Protein AF-A0A4Y9ZI71-F1 (afdb_monomer_lite)

Secondary structure (DSSP, 8-state):
--S----B---HHHHHHHHT-HHHHHHHHHTT--HHHHHHHH-GGGTTTS---B--GGGGG--S---HHHHHHHHHHHHHHHHHHHHHHHSPPPP-

InterPro domains:
  IPR013785 Aldolase-type TIM barrel [G3DSA:3.20.20.70] (1-91)

Radius of gyration: 22.1 Å; chains: 1; bounding box: 58×31×53 Å

Structure (mmCIF, N/CA/C/O backbone):
data_AF-A0A4Y9ZI71-F1
#
_entry.id   AF-A0A4Y9ZI71-F1
#
loop_
_atom_site.group_PDB
_atom_site.id
_atom_site.type_symbol
_atom_site.label_atom_id
_atom_site.label_alt_id
_atom_site.label_comp_id
_atom_site.label_asym_id
_atom_site.label_entity_id
_atom_site.label_seq_id
_atom_site.pdbx_PDB_ins_code
_atom_site.Cartn_x
_atom_site.Cartn_y
_atom_site.Cartn_z
_atom_site.occupancy
_atom_site.B_iso_or_equiv
_atom_site.auth_seq_id
_atom_site.auth_comp_id
_atom_site.auth_asym_id
_atom_site.auth_atom_id
_atom_site.pdbx_PDB_model_num
ATOM 1 N N . THR A 1 1 ? -6.323 -10.628 -13.190 1.00 38.47 1 THR A N 1
ATOM 2 C CA . THR A 1 1 ? -5.460 -9.894 -14.142 1.00 38.47 1 THR A CA 1
ATOM 3 C C . THR A 1 1 ? -4.182 -10.691 -14.341 1.00 38.47 1 THR A C 1
ATOM 5 O O . THR A 1 1 ? -3.546 -10.996 -13.339 1.00 38.47 1 THR A O 1
ATOM 8 N N . PRO A 1 2 ? -3.846 -11.157 -15.561 1.00 37.59 2 PRO A N 1
ATOM 9 C CA . PRO A 1 2 ? -2.865 -12.224 -15.736 1.00 37.59 2 PRO A CA 1
ATOM 10 C C . PRO A 1 2 ? -1.490 -11.663 -16.126 1.00 37.59 2 PRO A C 1
ATOM 12 O O . PRO A 1 2 ? -1.271 -11.433 -17.318 1.00 37.59 2 PRO A O 1
ATOM 15 N N . ALA A 1 3 ? -0.631 -11.450 -15.115 1.00 41.91 3 ALA A N 1
ATOM 16 C CA . ALA A 1 3 ? 0.798 -11.826 -15.019 1.00 41.91 3 ALA A CA 1
ATOM 17 C C . ALA A 1 3 ? 1.520 -11.010 -13.905 1.00 41.91 3 ALA A C 1
ATOM 19 O O . ALA A 1 3 ? 1.829 -9.844 -14.110 1.00 41.91 3 ALA A O 1
ATOM 20 N N . GLY A 1 4 ? 1.785 -11.639 -12.743 1.00 53.91 4 GLY A N 1
ATOM 21 C CA . GLY A 1 4 ? 2.686 -11.168 -11.661 1.00 53.91 4 GLY A CA 1
ATOM 22 C C . GLY A 1 4 ? 2.061 -10.286 -10.549 1.00 53.91 4 GLY A C 1
ATOM 23 O O . GLY A 1 4 ? 1.622 -9.183 -10.843 1.00 53.91 4 GLY A O 1
ATOM 24 N N . PRO A 1 5 ? 2.018 -10.700 -9.259 1.00 62.78 5 PRO A N 1
ATOM 25 C CA . PRO A 1 5 ? 1.188 -10.096 -8.196 1.00 62.78 5 PRO A CA 1
ATOM 26 C C . PRO A 1 5 ? 1.769 -8.824 -7.542 1.00 62.78 5 PRO A C 1
ATOM 28 O O . PRO A 1 5 ? 1.498 -8.552 -6.371 1.00 62.78 5 PRO A O 1
ATOM 31 N N . LEU A 1 6 ? 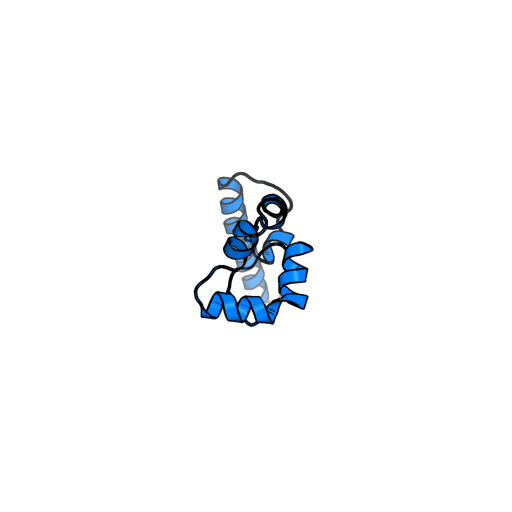2.574 -8.039 -8.259 1.00 68.88 6 LEU A N 1
ATOM 32 C CA . LEU A 1 6 ? 3.150 -6.808 -7.719 1.00 68.88 6 LEU A CA 1
ATOM 33 C C . LEU A 1 6 ? 2.322 -5.608 -8.169 1.00 68.88 6 LEU A C 1
ATOM 35 O O . LEU A 1 6 ? 2.265 -5.271 -9.347 1.00 68.88 6 LEU A O 1
ATOM 39 N N . ARG A 1 7 ? 1.658 -4.963 -7.206 1.00 73.50 7 ARG A N 1
ATOM 40 C CA . ARG A 1 7 ? 0.977 -3.691 -7.450 1.00 73.50 7 ARG A CA 1
ATOM 41 C C . ARG A 1 7 ? 2.006 -2.573 -7.422 1.00 73.50 7 ARG A C 1
ATOM 43 O O . ARG A 1 7 ? 2.669 -2.361 -6.406 1.00 73.50 7 ARG A O 1
ATOM 50 N N . VAL A 1 8 ? 2.122 -1.882 -8.546 1.00 77.12 8 VAL A N 1
ATOM 51 C CA . VAL A 1 8 ? 3.043 -0.765 -8.740 1.00 77.12 8 VAL A CA 1
ATOM 52 C C . VAL A 1 8 ? 2.275 0.519 -9.033 1.00 77.12 8 VAL A C 1
ATOM 54 O O . VAL A 1 8 ? 1.128 0.486 -9.486 1.00 77.12 8 VAL A O 1
ATOM 57 N N . PHE A 1 9 ? 2.909 1.659 -8.771 1.00 79.38 9 PHE A N 1
ATOM 58 C CA . PHE A 1 9 ? 2.384 2.958 -9.173 1.00 79.38 9 PHE A CA 1
ATOM 59 C C . PHE A 1 9 ? 2.171 3.009 -10.687 1.00 79.38 9 PHE A C 1
ATOM 61 O O . PHE A 1 9 ? 3.052 2.636 -11.463 1.00 79.38 9 PHE A O 1
ATOM 68 N N . ARG A 1 10 ? 1.003 3.501 -11.107 1.00 77.19 10 ARG A N 1
ATOM 69 C CA . ARG A 1 10 ? 0.659 3.637 -12.524 1.00 77.19 10 ARG A CA 1
ATOM 70 C C . ARG A 1 10 ? 1.396 4.826 -13.124 1.00 77.19 10 ARG A C 1
ATOM 72 O O . ARG A 1 10 ? 0.960 5.967 -13.004 1.00 77.19 10 ARG A O 1
ATOM 79 N N . THR A 1 11 ? 2.521 4.547 -13.767 1.00 81.44 11 THR A N 1
ATOM 80 C CA . THR A 1 11 ? 3.221 5.499 -14.632 1.00 81.44 11 THR A CA 1
ATOM 81 C C . THR A 1 11 ? 2.867 5.224 -16.097 1.00 81.44 11 THR A C 1
ATOM 83 O O . THR A 1 11 ? 2.459 4.106 -16.419 1.00 81.44 11 THR A O 1
ATOM 86 N N . PRO A 1 12 ? 3.078 6.179 -17.024 1.00 81.38 12 PRO A N 1
ATOM 87 C CA . PRO A 1 12 ? 2.883 5.931 -18.456 1.00 81.38 12 PRO A CA 1
ATOM 88 C C . PRO A 1 12 ? 3.692 4.737 -18.990 1.00 81.38 12 PRO A C 1
ATOM 90 O O . PRO A 1 12 ? 3.263 4.066 -19.920 1.00 81.38 12 PRO A O 1
ATOM 93 N N . TYR A 1 13 ? 4.844 4.454 -18.375 1.00 79.94 13 TYR A N 1
ATOM 94 C CA . TYR A 1 13 ? 5.668 3.286 -18.683 1.00 79.94 13 TYR A CA 1
ATOM 95 C C . TYR A 1 13 ? 4.992 1.976 -18.255 1.00 79.94 13 TYR A C 1
ATOM 97 O O . TYR A 1 13 ? 4.907 1.041 -19.045 1.00 79.94 13 TYR A O 1
ATOM 105 N N . VAL A 1 14 ? 4.454 1.919 -17.033 1.00 78.31 14 VAL A N 1
ATOM 106 C CA . VAL A 1 14 ? 3.707 0.747 -16.547 1.00 78.31 14 VAL A CA 1
ATOM 107 C C . VAL A 1 14 ? 2.436 0.526 -17.373 1.00 78.31 14 VAL A C 1
ATOM 109 O O . VAL A 1 14 ? 2.114 -0.610 -17.706 1.00 78.31 14 VAL A O 1
ATOM 112 N N . GLU A 1 15 ? 1.734 1.596 -17.755 1.00 80.50 15 GLU A N 1
ATOM 113 C CA . GLU A 1 15 ? 0.540 1.481 -18.601 1.00 80.50 15 GLU A CA 1
ATOM 114 C C . GLU A 1 15 ? 0.838 0.914 -19.993 1.00 80.50 15 GLU A C 1
ATOM 116 O O . GLU A 1 15 ? 0.036 0.135 -20.510 1.00 80.50 15 GLU A O 1
ATOM 121 N N . ASP A 1 16 ? 1.967 1.284 -20.602 1.00 81.12 16 ASP A N 1
ATOM 122 C CA . ASP A 1 16 ? 2.399 0.728 -21.888 1.00 81.12 16 ASP A CA 1
ATOM 123 C C . ASP A 1 16 ? 2.675 -0.779 -21.778 1.00 81.12 16 ASP A C 1
ATOM 125 O O . ASP A 1 16 ? 2.201 -1.578 -22.592 1.00 81.12 16 ASP A O 1
ATOM 129 N N . TRP A 1 17 ? 3.343 -1.183 -20.695 1.00 77.44 17 TRP A N 1
ATOM 130 C CA . TRP A 1 17 ? 3.575 -2.587 -20.371 1.00 77.44 17 TRP A CA 1
ATOM 131 C C . TRP A 1 17 ? 2.272 -3.379 -20.184 1.00 77.44 17 TRP A C 1
ATOM 133 O O . TRP A 1 17 ? 2.136 -4.481 -20.721 1.00 77.44 17 TRP A O 1
ATOM 143 N N . GLU A 1 18 ? 1.291 -2.814 -19.475 1.00 76.12 18 GLU A N 1
ATOM 144 C CA . GLU A 1 18 ? -0.007 -3.455 -19.230 1.00 76.12 18 GLU A CA 1
ATOM 145 C C . GLU A 1 18 ? -0.889 -3.543 -20.488 1.00 76.12 18 GLU A C 1
ATOM 147 O O . GLU A 1 18 ? -1.570 -4.552 -20.685 1.00 76.12 18 GLU A O 1
ATOM 152 N N . LYS A 1 19 ? -0.904 -2.501 -21.332 1.00 80.94 19 LYS A N 1
ATOM 153 C CA . LYS A 1 19 ? -1.820 -2.397 -22.484 1.00 80.94 19 LYS A CA 1
ATOM 154 C C . LYS A 1 19 ? -1.2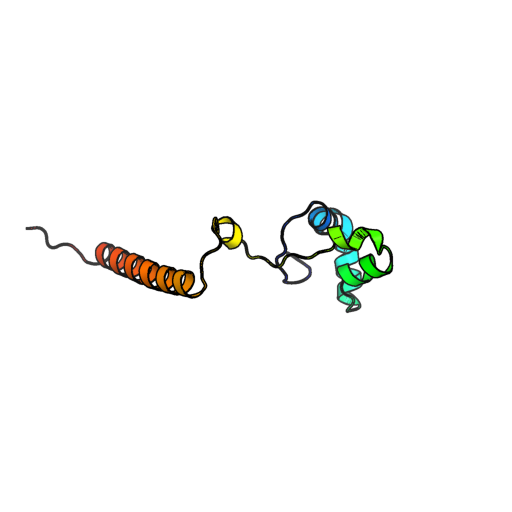54 -3.019 -23.757 1.00 80.94 19 LYS A C 1
ATOM 156 O O . LYS A 1 19 ? -1.972 -3.741 -24.444 1.00 80.94 19 LYS A O 1
ATOM 161 N N . ASN A 1 20 ? 0.015 -2.757 -24.064 1.00 81.25 20 ASN A N 1
ATOM 162 C CA . ASN A 1 20 ? 0.601 -3.068 -25.370 1.00 81.25 20 ASN A CA 1
ATOM 163 C C . ASN A 1 20 ? 1.543 -4.278 -25.328 1.00 81.25 20 ASN A C 1
ATOM 165 O O . ASN A 1 20 ? 1.723 -4.947 -26.344 1.00 81.25 20 ASN A O 1
ATOM 169 N N . ARG A 1 21 ? 2.118 -4.599 -24.159 1.00 78.69 21 ARG A N 1
ATOM 170 C CA . ARG A 1 21 ? 3.187 -5.611 -24.022 1.00 78.69 21 ARG A CA 1
ATOM 171 C C . ARG A 1 21 ? 2.819 -6.794 -23.122 1.00 78.69 21 ARG A C 1
ATOM 173 O O . ARG A 1 21 ? 3.674 -7.586 -22.733 1.00 78.69 21 ARG A O 1
ATOM 180 N N . ALA A 1 22 ? 1.529 -6.994 -22.850 1.00 76.56 22 ALA A N 1
ATOM 181 C CA . ALA A 1 22 ? 1.042 -8.094 -22.013 1.00 76.56 22 ALA A CA 1
ATOM 182 C C . ALA A 1 22 ? 1.419 -9.500 -22.534 1.00 76.56 22 ALA A C 1
ATOM 184 O O . ALA A 1 22 ? 1.531 -10.439 -21.745 1.00 76.56 22 ALA A O 1
ATOM 185 N N . ALA A 1 23 ? 1.606 -9.665 -23.849 1.00 79.88 23 ALA A N 1
ATOM 186 C CA . ALA A 1 23 ? 2.069 -10.922 -24.445 1.00 79.88 23 ALA A CA 1
ATOM 187 C C . ALA A 1 23 ? 3.554 -11.192 -24.141 1.00 79.88 23 ALA A C 1
ATOM 189 O O . ALA A 1 23 ? 3.901 -12.293 -23.718 1.00 79.88 23 ALA A O 1
ATOM 190 N N . GLU A 1 24 ? 4.397 -10.165 -24.264 1.00 79.31 24 GLU A N 1
ATOM 191 C CA . GLU A 1 24 ? 5.829 -10.218 -23.951 1.00 79.31 24 GLU A CA 1
ATOM 192 C C . GLU A 1 24 ? 6.059 -10.505 -22.461 1.00 79.31 24 GLU A C 1
ATOM 194 O O . GLU A 1 24 ? 6.877 -11.351 -22.111 1.00 79.31 24 GLU A O 1
ATOM 199 N N . ILE A 1 25 ? 5.260 -9.898 -21.573 1.00 76.25 25 ILE A N 1
ATOM 200 C CA . ILE A 1 25 ? 5.304 -10.187 -20.131 1.00 76.25 25 ILE A CA 1
ATOM 201 C C . ILE A 1 25 ? 5.070 -11.676 -19.864 1.00 76.25 25 ILE A C 1
ATOM 203 O O . ILE A 1 25 ? 5.776 -12.268 -19.048 1.00 76.25 25 ILE A O 1
ATOM 207 N N . ARG A 1 26 ? 4.089 -12.301 -20.529 1.00 76.69 26 ARG A N 1
ATOM 208 C CA . ARG A 1 26 ? 3.787 -13.729 -20.333 1.00 76.69 26 ARG A CA 1
ATOM 209 C C . ARG A 1 26 ? 4.910 -14.623 -20.828 1.00 76.69 26 ARG A C 1
ATOM 211 O O . ARG A 1 26 ? 5.225 -15.601 -20.159 1.00 76.69 26 ARG A O 1
ATOM 218 N N . GLU A 1 27 ? 5.514 -14.284 -21.960 1.00 82.25 27 GLU A N 1
ATOM 219 C CA . GLU A 1 27 ? 6.643 -15.032 -22.504 1.00 82.25 27 GLU A CA 1
ATOM 220 C C . GLU A 1 27 ? 7.879 -14.926 -21.599 1.00 82.25 27 GLU A C 1
ATOM 222 O O . GLU A 1 27 ? 8.483 -15.942 -21.258 1.00 82.25 27 GLU A O 1
ATOM 227 N N . LEU A 1 28 ? 8.220 -13.714 -21.153 1.00 80.44 28 LEU A N 1
ATOM 228 C CA . LEU A 1 28 ? 9.355 -13.464 -20.262 1.00 80.44 28 LEU A CA 1
ATOM 229 C C . LEU A 1 28 ? 9.144 -14.105 -18.886 1.00 80.44 28 LEU A C 1
ATOM 231 O O . LEU A 1 28 ? 10.019 -14.822 -18.402 1.00 80.44 28 LEU A O 1
ATOM 235 N N . THR A 1 29 ? 7.950 -13.950 -18.305 1.00 74.62 29 THR A N 1
ATOM 236 C CA . THR A 1 29 ? 7.595 -14.580 -17.022 1.00 74.62 29 THR A CA 1
ATOM 237 C C . THR A 1 29 ? 7.578 -16.107 -17.146 1.00 74.62 29 THR A C 1
ATOM 239 O O . THR A 1 29 ? 8.005 -16.798 -16.226 1.00 74.62 29 THR A O 1
ATOM 242 N N . GLY A 1 30 ? 7.150 -16.651 -18.293 1.00 78.25 30 GLY A N 1
ATOM 243 C CA . GLY A 1 30 ? 7.198 -18.088 -18.585 1.00 78.25 30 GLY A CA 1
ATOM 244 C C . GLY A 1 30 ? 8.620 -18.645 -18.705 1.00 78.25 30 GLY A C 1
ATOM 245 O O . GLY A 1 30 ? 8.848 -19.807 -18.382 1.00 78.25 30 GLY A O 1
ATOM 246 N N . LYS A 1 31 ? 9.587 -17.810 -19.104 1.00 79.62 31 LYS A N 1
ATOM 247 C CA . LYS A 1 31 ? 11.026 -18.127 -19.114 1.00 79.62 31 LYS A CA 1
ATOM 248 C C . LYS A 1 31 ? 11.714 -17.862 -17.764 1.00 79.62 31 LYS A C 1
ATOM 250 O O . LYS A 1 31 ? 12.905 -18.125 -17.639 1.00 79.62 31 LYS A O 1
ATOM 255 N N . GLY A 1 32 ? 10.986 -17.350 -16.765 1.00 77.19 32 GLY A N 1
ATOM 256 C CA . GLY A 1 32 ? 11.525 -16.993 -15.448 1.00 77.19 32 GLY A CA 1
ATOM 257 C C . GLY A 1 32 ? 12.318 -15.681 -15.419 1.00 77.19 32 GLY A C 1
ATOM 258 O O . GLY A 1 32 ? 13.069 -15.451 -14.478 1.00 77.19 32 GLY A O 1
ATOM 259 N N . ILE A 1 33 ? 12.169 -14.827 -16.435 1.00 77.31 33 ILE A N 1
ATOM 260 C CA . ILE A 1 33 ? 12.887 -13.554 -16.565 1.00 77.31 33 ILE A CA 1
ATOM 261 C C . ILE A 1 33 ? 11.969 -12.410 -16.127 1.00 77.31 33 ILE A C 1
ATOM 263 O O . ILE A 1 33 ? 10.816 -12.331 -16.556 1.00 77.31 33 ILE A O 1
ATOM 267 N N . ILE A 1 34 ? 12.483 -11.497 -15.298 1.00 77.44 34 ILE A N 1
ATOM 268 C CA . ILE A 1 34 ? 11.754 -10.295 -14.879 1.00 77.44 34 ILE A CA 1
ATOM 269 C C . ILE A 1 34 ? 11.727 -9.303 -16.057 1.00 77.44 34 ILE A C 1
ATOM 271 O O . ILE A 1 34 ? 12.792 -8.849 -16.484 1.00 77.44 34 ILE A O 1
ATOM 275 N N . PRO A 1 35 ? 10.543 -8.908 -16.572 1.00 77.50 35 PRO A N 1
ATOM 276 C CA . PRO A 1 35 ? 10.450 -8.024 -17.739 1.00 77.50 35 PRO A CA 1
ATOM 277 C C . PRO A 1 35 ? 11.189 -6.694 -17.567 1.00 77.50 35 PRO A C 1
ATOM 279 O O . PRO A 1 35 ? 11.830 -6.208 -18.496 1.00 77.50 35 PRO A O 1
ATOM 282 N N . ASN A 1 36 ? 11.155 -6.144 -16.350 1.00 74.62 36 ASN A N 1
ATOM 283 C CA . ASN A 1 36 ? 11.825 -4.892 -16.022 1.00 74.62 36 ASN A CA 1
ATOM 284 C C . ASN A 1 36 ? 13.358 -4.997 -16.096 1.00 74.62 36 ASN A C 1
ATOM 286 O O . ASN A 1 36 ? 14.011 -4.077 -16.572 1.00 74.62 36 ASN A O 1
ATOM 290 N N . GLU A 1 37 ? 13.936 -6.118 -15.655 1.00 74.69 37 GLU A N 1
ATOM 291 C CA . GLU A 1 37 ? 15.388 -6.347 -15.706 1.00 74.69 37 GLU A CA 1
ATOM 292 C C . GLU A 1 37 ? 15.864 -6.585 -17.143 1.00 74.69 37 GLU A C 1
ATOM 294 O O . GLU A 1 37 ? 16.903 -6.065 -17.545 1.00 74.69 37 GLU A O 1
ATOM 299 N N . HIS A 1 38 ? 15.072 -7.310 -17.940 1.00 77.75 38 HIS A N 1
ATOM 300 C CA . HIS A 1 38 ? 15.354 -7.539 -19.357 1.00 77.75 38 HIS A CA 1
ATOM 301 C C . HIS A 1 38 ? 15.342 -6.236 -20.171 1.00 77.75 38 HIS A C 1
ATOM 303 O O . HIS A 1 38 ? 16.257 -5.993 -20.958 1.00 77.75 38 HIS A O 1
ATOM 309 N N . GLU A 1 39 ? 14.343 -5.366 -19.971 1.00 75.25 39 GLU A N 1
ATOM 310 C CA . GLU A 1 39 ? 14.314 -4.069 -20.657 1.00 75.25 39 GLU A CA 1
ATOM 311 C C . GLU A 1 39 ? 15.425 -3.141 -20.169 1.00 75.25 39 GLU A C 1
ATOM 313 O O . GLU A 1 39 ? 16.025 -2.446 -20.983 1.00 75.25 39 GLU A O 1
ATOM 318 N N . LEU A 1 40 ? 15.753 -3.159 -18.878 1.00 77.00 40 LEU A N 1
ATOM 319 C CA . LEU A 1 40 ? 16.831 -2.333 -18.350 1.00 77.00 40 LEU A CA 1
ATOM 320 C C . LEU A 1 40 ? 18.209 -2.736 -18.897 1.00 77.00 40 LEU A C 1
ATOM 322 O O . LEU A 1 40 ? 19.044 -1.868 -19.145 1.00 77.00 40 LEU A O 1
ATOM 326 N N . ALA A 1 41 ? 18.436 -4.033 -19.124 1.00 75.25 41 ALA A N 1
ATOM 327 C CA . ALA A 1 41 ? 19.654 -4.531 -19.757 1.00 75.25 41 ALA A CA 1
ATOM 328 C C . ALA A 1 41 ? 19.770 -4.102 -21.232 1.00 75.25 41 ALA A C 1
ATOM 330 O O . ALA A 1 41 ? 20.871 -3.821 -21.703 1.00 75.25 41 ALA A O 1
ATOM 331 N N . ALA A 1 42 ? 18.647 -4.030 -21.954 1.00 77.88 42 ALA A N 1
ATOM 332 C CA . ALA A 1 42 ? 18.606 -3.583 -23.349 1.00 77.88 42 ALA A CA 1
ATOM 333 C C . ALA A 1 42 ? 18.625 -2.047 -23.497 1.00 77.88 42 ALA A C 1
ATOM 335 O O . ALA A 1 42 ? 19.129 -1.531 -24.492 1.00 77.88 42 ALA A O 1
ATOM 336 N N . HIS A 1 43 ? 18.076 -1.332 -22.511 1.00 76.06 43 HIS A N 1
ATOM 337 C CA . HIS A 1 43 ? 17.814 0.107 -22.539 1.00 76.06 43 HIS A CA 1
ATOM 338 C C . HIS A 1 43 ? 18.164 0.774 -21.196 1.00 76.06 43 HIS A C 1
ATOM 340 O O . HIS A 1 43 ? 17.266 1.190 -20.448 1.00 76.06 43 HIS A O 1
ATOM 346 N N . PRO A 1 44 ? 19.460 0.909 -20.859 1.00 73.62 44 PRO A N 1
ATOM 347 C CA . PRO A 1 44 ? 19.901 1.511 -19.599 1.00 73.62 44 PRO A CA 1
ATOM 348 C C . PRO A 1 44 ? 19.416 2.962 -19.414 1.00 73.62 44 PRO A C 1
ATOM 350 O O . PRO A 1 44 ? 19.223 3.419 -18.288 1.00 73.62 44 PRO A O 1
ATOM 353 N N . GLU A 1 45 ? 19.128 3.684 -20.499 1.00 76.75 45 GLU A N 1
ATOM 354 C CA . GLU A 1 45 ? 18.556 5.035 -20.494 1.00 76.75 45 GLU A CA 1
ATOM 355 C C . GLU A 1 45 ? 17.138 5.106 -19.902 1.00 76.75 45 GLU A C 1
ATOM 357 O O . GLU A 1 45 ? 16.691 6.170 -19.463 1.00 76.75 45 GLU A O 1
ATOM 362 N N . LYS A 1 46 ? 16.419 3.977 -19.855 1.00 72.19 46 LYS A N 1
ATOM 363 C CA . LYS A 1 46 ? 15.063 3.891 -19.297 1.00 72.19 46 LYS A CA 1
ATOM 364 C C . LYS A 1 46 ? 15.046 3.627 -17.791 1.00 72.19 46 LYS A C 1
ATOM 366 O O . LYS A 1 46 ? 13.958 3.621 -17.219 1.00 72.19 46 LYS A O 1
ATOM 371 N N . HIS A 1 47 ? 16.202 3.499 -17.128 1.00 68.88 47 HIS A N 1
ATOM 372 C CA . HIS A 1 47 ? 16.307 3.180 -15.696 1.00 68.88 47 HIS A CA 1
ATOM 373 C C . HIS A 1 47 ? 15.388 4.029 -14.809 1.00 68.88 47 HIS A C 1
ATOM 375 O O . HIS A 1 47 ? 14.685 3.497 -13.958 1.00 68.88 47 HIS A O 1
ATOM 381 N N . LEU A 1 48 ? 15.337 5.346 -15.032 1.00 65.00 48 LEU A N 1
ATOM 382 C CA . LEU A 1 48 ? 14.501 6.262 -14.243 1.00 65.00 48 LEU A CA 1
ATOM 383 C C . LEU A 1 48 ? 12.992 6.034 -14.436 1.00 65.00 48 LEU A C 1
ATOM 385 O O . LEU A 1 48 ? 12.213 6.291 -13.523 1.00 65.00 48 LEU A O 1
ATOM 389 N N . LYS A 1 49 ? 12.572 5.555 -15.612 1.00 67.81 49 LYS A N 1
ATOM 390 C CA . LYS A 1 49 ? 11.166 5.263 -15.945 1.00 67.81 49 LYS A CA 1
ATOM 391 C C . LYS A 1 49 ? 10.758 3.842 -15.544 1.00 67.81 49 LYS A C 1
ATOM 393 O O . LYS A 1 49 ? 9.583 3.604 -15.288 1.00 67.81 49 LYS A O 1
ATOM 398 N N . ALA A 1 50 ? 11.740 2.947 -15.455 1.00 66.81 50 ALA A N 1
ATOM 399 C CA . ALA A 1 50 ? 11.624 1.553 -15.043 1.00 66.81 50 ALA A CA 1
ATOM 400 C C . ALA A 1 50 ? 11.581 1.354 -13.513 1.00 66.81 50 ALA A C 1
ATOM 402 O O . ALA A 1 50 ? 11.424 0.226 -13.035 1.00 66.81 50 ALA A O 1
ATOM 403 N N . ILE A 1 51 ? 11.709 2.429 -12.722 1.00 71.19 51 ILE A N 1
ATOM 404 C CA . ILE A 1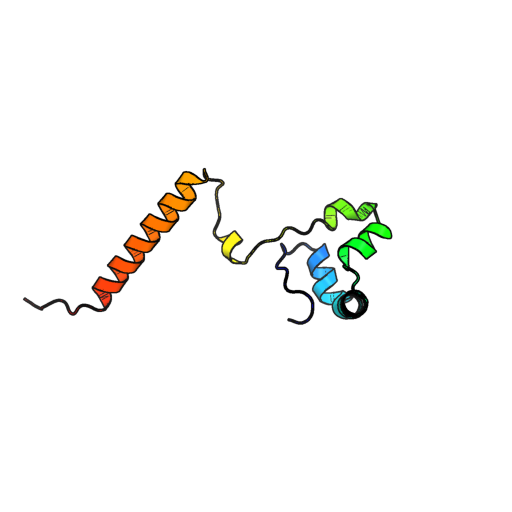 51 ? 11.599 2.349 -11.261 1.00 71.19 51 ILE A CA 1
ATOM 405 C C . ILE A 1 51 ? 10.183 1.897 -10.892 1.00 71.19 51 ILE A C 1
ATOM 407 O O . ILE A 1 51 ? 9.198 2.613 -11.076 1.00 71.19 51 ILE A O 1
ATOM 411 N N . SER A 1 52 ? 10.096 0.687 -10.346 1.00 70.19 52 SER A N 1
ATOM 412 C CA . SER A 1 52 ? 8.8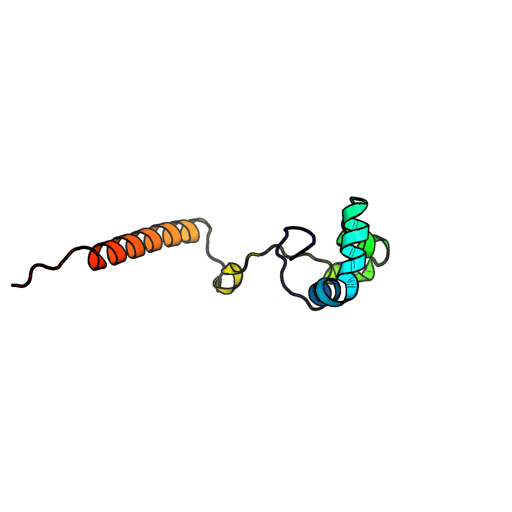46 0.095 -9.884 1.00 70.19 52 SER A CA 1
ATOM 413 C C . SER A 1 52 ? 8.567 0.525 -8.446 1.00 70.19 52 SER A C 1
ATOM 415 O O . SER A 1 52 ? 9.158 0.001 -7.504 1.00 70.19 52 SER A O 1
ATOM 417 N N . PHE A 1 53 ? 7.650 1.475 -8.261 1.00 78.81 53 PHE A N 1
ATOM 418 C CA . PHE A 1 53 ? 7.186 1.875 -6.931 1.00 78.81 53 PHE A CA 1
ATOM 419 C C . PHE A 1 53 ? 6.097 0.923 -6.450 1.00 78.81 53 PHE A C 1
ATOM 421 O O . PHE A 1 53 ? 4.948 1.029 -6.878 1.00 78.81 53 PHE A O 1
ATOM 428 N N . LEU A 1 54 ? 6.450 -0.009 -5.567 1.00 81.69 54 LEU A N 1
ATOM 429 C CA . LEU A 1 54 ? 5.498 -0.946 -4.975 1.00 81.69 54 LEU A CA 1
ATOM 430 C C . LEU A 1 54 ? 4.533 -0.202 -4.048 1.00 81.69 54 LEU A C 1
ATOM 432 O O . LEU A 1 54 ? 4.943 0.351 -3.029 1.00 81.69 54 LEU A O 1
ATOM 436 N N . MET A 1 55 ? 3.247 -0.191 -4.393 1.00 82.44 55 MET A N 1
ATOM 437 C CA . MET A 1 55 ? 2.219 0.448 -3.574 1.00 82.44 55 MET A CA 1
ATOM 438 C C . MET A 1 55 ? 0.855 -0.219 -3.734 1.00 82.44 55 MET A C 1
ATOM 440 O O . MET A 1 55 ? 0.480 -0.702 -4.801 1.00 82.44 55 MET A O 1
ATOM 444 N N . GLY A 1 56 ? 0.094 -0.249 -2.641 1.00 82.81 56 GLY A N 1
ATOM 445 C CA . GLY A 1 56 ? -1.297 -0.693 -2.650 1.00 82.81 56 GLY A CA 1
ATOM 446 C C . GLY A 1 56 ? -2.266 0.438 -2.996 1.00 82.81 56 GLY A C 1
ATOM 447 O O . GLY A 1 56 ? -1.925 1.612 -2.912 1.00 82.81 56 GLY A O 1
ATOM 448 N N . ASN A 1 57 ? -3.521 0.086 -3.286 1.00 83.69 57 ASN A N 1
ATOM 449 C CA . ASN A 1 57 ? -4.583 1.064 -3.569 1.00 83.69 57 ASN A CA 1
ATOM 450 C C . ASN A 1 57 ? -4.828 2.044 -2.404 1.00 83.69 57 ASN A C 1
ATOM 452 O O . ASN A 1 57 ? -5.263 3.169 -2.622 1.00 83.69 57 ASN A O 1
ATOM 456 N N . VAL A 1 58 ? -4.532 1.622 -1.170 1.00 86.06 58 VAL A N 1
ATOM 457 C CA . VAL A 1 58 ? -4.693 2.434 0.048 1.00 86.06 58 VAL A CA 1
ATOM 458 C C . VAL A 1 58 ? -3.686 3.592 0.106 1.00 86.06 58 VAL A C 1
ATOM 460 O O . VAL A 1 58 ? -3.924 4.562 0.816 1.00 86.06 58 VAL A O 1
ATOM 463 N N . ALA A 1 59 ? -2.612 3.561 -0.696 1.00 85.88 59 ALA A N 1
ATOM 464 C CA . ALA A 1 59 ? -1.636 4.650 -0.759 1.00 85.88 59 ALA A CA 1
ATOM 465 C C . ALA A 1 59 ? -2.268 6.000 -1.149 1.00 85.88 59 ALA A C 1
ATOM 467 O O . ALA A 1 59 ? -1.782 7.037 -0.721 1.00 85.88 59 ALA A O 1
ATOM 468 N N . ALA A 1 60 ? -3.391 5.997 -1.881 1.00 86.69 60 ALA A N 1
ATOM 469 C CA . ALA A 1 60 ? -4.129 7.214 -2.233 1.00 86.69 60 ALA A CA 1
ATOM 470 C C . ALA A 1 60 ? -4.730 7.958 -1.022 1.00 86.69 60 ALA A C 1
ATOM 472 O O . ALA A 1 60 ? -5.087 9.129 -1.134 1.00 86.69 60 ALA A O 1
ATOM 473 N N . VAL A 1 61 ? -4.874 7.285 0.123 1.00 90.62 61 VAL A N 1
ATOM 474 C CA . VAL A 1 61 ? -5.420 7.872 1.358 1.00 90.62 61 VAL A CA 1
ATOM 475 C C . VAL A 1 61 ? -4.325 8.562 2.183 1.00 90.62 61 VAL A C 1
ATOM 477 O O . VAL A 1 61 ? -4.631 9.423 3.005 1.00 90.62 61 VAL A O 1
ATOM 480 N N . ILE A 1 62 ? -3.052 8.238 1.937 1.00 89.44 62 ILE A N 1
ATOM 481 C CA . ILE A 1 62 ? -1.909 8.798 2.662 1.00 89.44 62 ILE A CA 1
ATOM 482 C C . ILE A 1 62 ? -1.605 10.192 2.102 1.00 89.44 62 ILE A C 1
ATOM 484 O O . ILE A 1 62 ? -1.216 10.331 0.944 1.00 89.44 62 ILE A O 1
ATOM 488 N N . LYS A 1 63 ? -1.796 11.231 2.922 1.00 91.56 63 LYS A N 1
ATOM 489 C CA . LYS A 1 63 ? -1.622 12.644 2.523 1.00 91.56 63 LYS A CA 1
ATOM 490 C C . LYS A 1 63 ? -0.378 13.306 3.106 1.00 91.56 63 LYS A C 1
ATOM 492 O O . LYS A 1 63 ? 0.037 14.350 2.616 1.00 91.56 63 LYS A O 1
ATOM 497 N N . GLU A 1 64 ? 0.200 12.716 4.142 1.00 92.06 64 GLU A N 1
ATOM 498 C CA . GLU A 1 64 ? 1.326 13.273 4.881 1.00 92.06 64 GLU A CA 1
ATOM 499 C C . GLU A 1 64 ? 2.276 12.170 5.348 1.00 92.06 64 GLU A C 1
ATOM 501 O O . GLU A 1 64 ? 1.900 11.001 5.451 1.00 92.06 64 GLU A O 1
ATOM 506 N N . VAL A 1 65 ? 3.526 12.555 5.606 1.00 93.50 65 VAL A N 1
ATOM 507 C CA . VAL A 1 65 ? 4.557 11.664 6.142 1.00 93.50 65 VAL A CA 1
ATOM 508 C C . VAL A 1 65 ? 4.619 11.878 7.649 1.00 93.50 65 VAL A C 1
ATOM 510 O O . VAL A 1 65 ? 5.101 12.910 8.111 1.00 93.50 65 VAL A O 1
ATOM 513 N N . GLN A 1 66 ? 4.119 10.906 8.404 1.00 92.88 66 GLN A N 1
ATOM 514 C CA . GLN A 1 66 ? 4.068 10.951 9.866 1.00 92.88 66 GLN A CA 1
ATOM 515 C C . GLN A 1 66 ? 5.184 10.091 10.489 1.00 92.88 66 GLN A C 1
ATOM 517 O O . GLN A 1 66 ? 5.674 9.152 9.850 1.00 92.88 66 GLN A O 1
ATOM 522 N N . PRO A 1 67 ? 5.593 10.360 11.744 1.00 96.50 67 PRO A N 1
ATOM 523 C CA . PRO A 1 67 ? 6.474 9.468 12.493 1.00 96.50 67 PRO A CA 1
ATOM 524 C C . PRO A 1 67 ? 5.857 8.076 12.668 1.00 96.50 67 PRO A C 1
ATOM 526 O O . PRO A 1 67 ? 4.653 7.944 12.877 1.00 96.50 67 PRO A O 1
ATOM 529 N N . ALA A 1 68 ? 6.693 7.034 12.676 1.00 94.25 68 ALA A N 1
ATOM 530 C CA . ALA A 1 68 ? 6.229 5.647 12.786 1.00 94.25 68 ALA A CA 1
ATOM 531 C C . ALA A 1 68 ? 5.359 5.392 14.030 1.00 94.25 68 ALA A C 1
ATOM 533 O O . ALA A 1 68 ? 4.378 4.660 13.949 1.00 94.25 68 ALA A O 1
ATOM 534 N N . GLN A 1 69 ? 5.691 6.024 15.159 1.00 95.69 69 GLN A N 1
ATOM 535 C CA . GLN A 1 69 ? 4.897 5.931 16.384 1.00 95.69 69 GLN A CA 1
ATOM 536 C C . GLN A 1 69 ? 3.471 6.454 16.172 1.00 95.69 69 GLN A C 1
ATOM 538 O O . GLN A 1 69 ? 2.510 5.759 16.485 1.00 95.69 69 GLN A O 1
ATOM 543 N N . GLN A 1 70 ? 3.342 7.643 15.581 1.00 95.94 70 GLN A N 1
ATOM 544 C CA . GLN A 1 70 ? 2.050 8.283 15.364 1.00 95.94 70 GLN A CA 1
ATOM 545 C C . GLN A 1 70 ? 1.152 7.455 14.440 1.00 95.94 70 GLN A C 1
ATOM 547 O O . GLN A 1 70 ? -0.030 7.311 14.723 1.00 95.94 70 GLN A O 1
ATOM 552 N N . ILE A 1 71 ? 1.718 6.839 13.397 1.00 95.00 71 ILE A N 1
ATOM 553 C CA . ILE A 1 71 ? 0.968 5.954 12.493 1.00 95.00 71 ILE A CA 1
ATOM 554 C C . ILE A 1 71 ? 0.312 4.809 13.276 1.00 95.00 71 ILE A C 1
ATOM 556 O O . ILE A 1 71 ? -0.861 4.509 13.073 1.00 95.00 71 ILE A O 1
ATOM 560 N N . ILE A 1 72 ? 1.056 4.170 14.183 1.00 96.31 72 ILE A N 1
ATOM 561 C CA . ILE A 1 72 ? 0.534 3.053 14.979 1.00 96.31 72 ILE A CA 1
ATOM 562 C C . ILE A 1 72 ? -0.505 3.536 15.992 1.00 96.31 72 ILE A C 1
ATOM 564 O O . ILE A 1 72 ? -1.562 2.914 16.119 1.00 96.31 72 ILE A O 1
ATOM 568 N N . ASP A 1 73 ? -0.232 4.645 16.678 1.00 97.00 73 ASP A N 1
ATOM 569 C CA . ASP A 1 73 ? -1.154 5.223 17.657 1.00 97.00 73 ASP A CA 1
ATOM 570 C C . ASP A 1 73 ? -2.493 5.602 17.001 1.00 97.00 73 ASP A C 1
ATOM 572 O O . ASP A 1 73 ? -3.561 5.285 17.533 1.00 97.00 73 ASP A O 1
ATOM 576 N N . ASP A 1 74 ? -2.445 6.207 15.811 1.00 95.31 74 ASP A N 1
ATOM 577 C CA . ASP A 1 74 ? -3.620 6.583 15.025 1.00 95.31 74 ASP A CA 1
ATOM 578 C C . ASP A 1 74 ? -4.384 5.337 14.538 1.00 95.31 74 ASP A C 1
ATOM 580 O O . ASP A 1 74 ? -5.595 5.245 14.746 1.00 95.31 74 ASP A O 1
ATOM 584 N N . MET A 1 75 ? -3.686 4.322 14.006 1.00 95.19 75 MET A N 1
ATOM 585 C CA . MET A 1 75 ? -4.295 3.048 13.589 1.00 95.19 75 MET A CA 1
ATOM 586 C C . MET A 1 75 ? -5.066 2.365 14.726 1.00 95.19 75 MET A C 1
ATOM 588 O O . MET A 1 75 ? -6.174 1.865 14.516 1.00 95.19 75 MET A O 1
ATOM 592 N N . VAL A 1 76 ? -4.487 2.315 15.929 1.00 97.50 76 VAL A N 1
ATOM 593 C CA . VAL A 1 76 ? -5.119 1.667 17.087 1.00 97.50 76 VAL A CA 1
ATOM 594 C C . VAL A 1 76 ? -6.294 2.500 17.595 1.00 97.50 76 VAL A C 1
ATOM 596 O O . VAL A 1 76 ? -7.367 1.949 17.852 1.00 97.50 76 VAL A O 1
ATOM 599 N N . ARG A 1 77 ? -6.121 3.820 17.710 1.00 97.75 77 ARG A N 1
ATOM 600 C CA . ARG A 1 77 ? -7.173 4.733 18.171 1.00 97.75 77 ARG A CA 1
ATOM 601 C C . ARG A 1 77 ? -8.398 4.679 17.258 1.00 97.75 77 ARG A C 1
ATOM 603 O O . ARG A 1 77 ? -9.503 4.439 17.743 1.00 97.75 77 ARG A O 1
ATOM 610 N N . GLU A 1 78 ? -8.203 4.814 15.948 1.00 96.00 78 GLU A N 1
ATOM 611 C CA . GLU A 1 78 ? -9.291 4.767 14.965 1.00 96.00 78 GLU A CA 1
ATOM 612 C C . GLU A 1 78 ? -9.993 3.403 14.952 1.00 96.00 78 GLU A C 1
ATOM 614 O O . GLU A 1 78 ? -11.221 3.334 14.871 1.00 96.00 78 GLU A O 1
ATOM 619 N N . ALA A 1 79 ? -9.250 2.301 15.104 1.00 97.19 79 ALA A N 1
ATOM 620 C CA . ALA A 1 79 ? -9.848 0.972 15.206 1.00 97.19 79 ALA A CA 1
ATOM 621 C C . ALA A 1 79 ? -10.781 0.853 16.423 1.00 97.19 79 ALA A C 1
ATOM 623 O O . ALA A 1 79 ? -11.888 0.318 16.305 1.00 97.19 79 ALA A O 1
ATOM 624 N N . VAL A 1 80 ? -10.373 1.382 17.582 1.00 97.00 80 VAL A N 1
ATOM 625 C CA . VAL A 1 80 ? -11.212 1.406 18.790 1.00 97.00 80 VAL A CA 1
ATOM 626 C C . VAL A 1 80 ? -12.478 2.232 18.557 1.00 97.00 80 VAL A C 1
ATOM 628 O O . VAL A 1 80 ? -13.574 1.765 18.875 1.00 97.00 80 VAL A O 1
ATOM 631 N N . GLU A 1 81 ? -12.355 3.415 17.958 1.00 96.50 81 GLU A N 1
ATOM 632 C CA . GLU A 1 81 ? -13.493 4.287 17.644 1.00 96.50 81 GLU A CA 1
ATOM 633 C C . GLU A 1 81 ? -14.499 3.609 16.704 1.00 96.50 81 GLU A C 1
ATOM 635 O O . GLU A 1 81 ? -15.708 3.618 16.962 1.00 96.50 81 GLU A O 1
ATOM 640 N N . VAL A 1 82 ? -14.014 2.964 15.637 1.00 96.69 82 VAL A N 1
ATOM 641 C CA . VAL A 1 82 ? -14.858 2.247 14.670 1.00 96.69 82 VAL A CA 1
ATOM 642 C C . VAL A 1 82 ? -15.592 1.084 15.338 1.00 96.69 82 VAL A C 1
ATOM 644 O O . VAL A 1 82 ? -16.797 0.919 15.125 1.00 96.69 82 VAL A O 1
ATOM 647 N N . LEU A 1 83 ? -14.908 0.304 16.180 1.00 95.25 83 LEU A N 1
ATOM 648 C CA . LEU A 1 83 ? -15.514 -0.817 16.902 1.00 95.25 83 LEU A CA 1
ATOM 649 C C . LEU A 1 83 ? -16.578 -0.349 17.902 1.00 95.25 83 LEU A C 1
ATOM 651 O O . LEU A 1 83 ? -17.673 -0.915 17.950 1.00 95.25 83 LEU A O 1
ATOM 655 N N . GLN A 1 84 ? -16.295 0.706 18.668 1.00 94.44 84 GLN A N 1
ATOM 656 C CA . GLN A 1 84 ? -17.253 1.284 19.612 1.00 94.44 84 GLN A CA 1
ATOM 657 C C . GLN A 1 84 ? -18.480 1.837 18.888 1.00 94.44 84 GLN A C 1
ATOM 659 O O . GLN A 1 84 ? -19.612 1.527 19.268 1.00 94.44 84 GLN A O 1
ATOM 664 N N . ARG A 1 85 ? -18.275 2.593 17.803 1.00 93.62 85 ARG A N 1
ATOM 665 C CA . ARG A 1 85 ? -19.363 3.104 16.965 1.00 93.62 85 ARG A CA 1
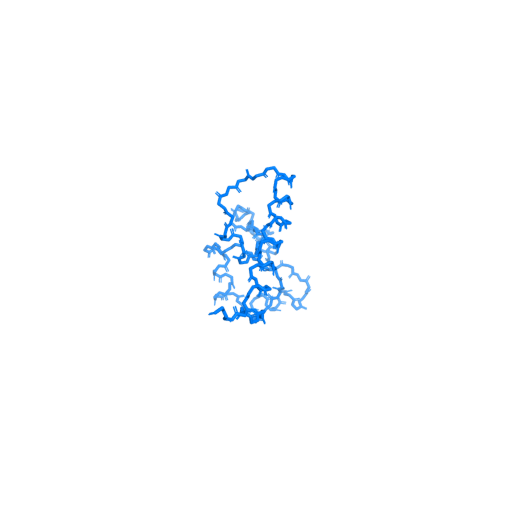ATOM 666 C C . ARG A 1 85 ? -20.208 1.961 16.415 1.00 93.62 85 ARG A C 1
ATOM 668 O O . ARG A 1 85 ? -21.430 2.003 16.553 1.00 93.62 85 ARG A O 1
ATOM 675 N N . GLY A 1 86 ? -19.580 0.924 15.863 1.00 92.44 86 GLY A N 1
ATOM 676 C CA . GLY A 1 86 ? -20.267 -0.276 15.386 1.00 92.44 86 GLY A CA 1
ATOM 677 C C . GLY A 1 86 ? -21.126 -0.923 16.473 1.00 92.44 86 GLY A C 1
ATOM 678 O O . GLY A 1 86 ? -22.301 -1.200 16.243 1.00 92.44 86 GLY A O 1
ATOM 679 N N . ALA A 1 87 ? -20.595 -1.064 17.691 1.00 91.00 87 ALA A N 1
ATOM 680 C CA . ALA A 1 87 ? -21.325 -1.635 18.821 1.00 91.00 87 ALA A CA 1
ATOM 681 C C . ALA A 1 87 ? -22.584 -0.832 19.210 1.00 91.00 87 ALA A C 1
ATOM 683 O O . ALA A 1 87 ? -23.569 -1.427 19.649 1.00 91.00 87 ALA A O 1
ATOM 684 N N . THR A 1 88 ? -22.596 0.495 19.029 1.00 89.88 88 THR A N 1
ATOM 685 C CA . THR A 1 88 ? -23.803 1.312 19.282 1.00 89.88 88 THR A CA 1
ATOM 686 C C . THR A 1 88 ? -24.926 1.067 18.277 1.00 89.88 88 THR A C 1
ATOM 688 O O . THR A 1 88 ? -26.089 1.257 18.618 1.00 89.88 88 THR A O 1
ATOM 691 N N . LEU A 1 89 ? -24.595 0.630 17.059 1.00 90.62 89 LEU A N 1
ATOM 692 C CA . LEU A 1 89 ? -25.571 0.400 15.991 1.00 90.62 89 LEU A CA 1
ATOM 693 C C . LEU A 1 89 ? -26.311 -0.934 16.149 1.00 90.62 89 LEU A C 1
ATOM 695 O O . LEU A 1 89 ? -27.444 -1.059 15.694 1.00 90.62 89 LEU A O 1
ATOM 699 N N . VAL A 1 90 ? -25.689 -1.921 16.800 1.00 89.62 90 VAL A N 1
ATOM 700 C CA . VAL A 1 90 ? -26.276 -3.255 17.032 1.00 89.62 90 VAL A CA 1
ATOM 701 C C . VAL A 1 90 ? -26.937 -3.412 18.400 1.00 89.62 90 VAL A C 1
ATOM 703 O O . VAL A 1 90 ? -27.720 -4.340 18.590 1.00 89.62 90 VAL A O 1
ATOM 706 N N . LYS A 1 91 ? -26.663 -2.522 19.363 1.00 81.88 91 LYS A N 1
ATOM 707 C CA . LYS A 1 91 ? -27.344 -2.539 20.664 1.00 81.88 91 LYS A CA 1
ATOM 708 C C . LYS A 1 91 ? -28.659 -1.755 20.573 1.00 81.88 91 LYS A C 1
ATOM 710 O O . LYS A 1 91 ? -28.610 -0.544 20.354 1.00 81.88 91 LYS A O 1
ATOM 715 N N . PRO A 1 92 ? -29.831 -2.387 20.772 1.00 73.81 92 PRO A N 1
ATOM 716 C CA . PRO A 1 92 ? -31.088 -1.653 20.808 1.00 73.81 92 PRO A CA 1
ATOM 717 C C . PRO A 1 92 ? -31.053 -0.650 21.968 1.00 73.81 92 PRO A C 1
ATOM 719 O O . PRO A 1 92 ? -30.884 -1.031 23.126 1.00 73.81 92 PRO A O 1
ATOM 722 N N . LYS A 1 93 ? -31.197 0.646 21.665 1.00 66.94 93 LYS A N 1
ATOM 723 C CA . LYS A 1 93 ? -31.442 1.655 22.702 1.00 66.94 93 LYS A CA 1
ATOM 724 C C . LYS A 1 93 ? -32.806 1.364 23.322 1.00 66.94 93 LYS A C 1
ATOM 726 O O . LYS A 1 93 ? -33.810 1.361 22.610 1.00 66.94 93 LYS A O 1
ATOM 731 N N . ALA A 1 94 ? -32.838 1.128 24.633 1.00 69.88 94 ALA A N 1
ATOM 732 C CA . ALA A 1 94 ? -34.089 1.115 25.378 1.00 69.88 94 ALA A CA 1
ATOM 733 C C . ALA A 1 94 ? -34.778 2.471 25.169 1.00 69.88 94 ALA A C 1
ATOM 735 O O . ALA A 1 94 ? -34.171 3.519 25.402 1.00 69.88 94 ALA A O 1
ATOM 736 N N . LYS A 1 95 ? -36.009 2.450 24.651 1.00 66.88 95 LYS A N 1
ATOM 737 C CA . LYS A 1 95 ? -36.851 3.646 24.603 1.00 66.88 95 LYS A CA 1
ATOM 738 C C . LYS A 1 95 ? -37.297 3.933 26.038 1.0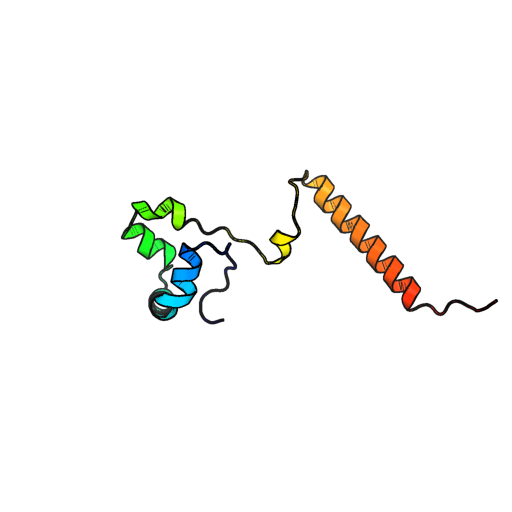0 66.88 95 LYS A C 1
ATOM 740 O O . LYS A 1 95 ? -37.826 3.029 26.681 1.00 66.88 95 LYS A O 1
ATOM 745 N N . LEU A 1 96 ? -37.005 5.141 26.520 1.00 49.69 96 LEU A N 1
ATOM 746 C CA . LEU A 1 96 ? -37.645 5.723 27.702 1.00 49.69 96 LEU A CA 1
ATOM 747 C C . LEU A 1 96 ? -39.061 6.170 27.333 1.00 49.69 96 LEU A C 1
ATOM 749 O O . LEU A 1 96 ? -39.227 6.636 26.180 1.00 49.69 96 LEU A O 1
#

Organism: NCBI:txid135208

Sequence (96 aa):
TPAGPLRVFRTPYVEDWEKNRAAEIRELTGKGIIPNEHELAAHPEKHLKAISFLMGNVAAVIKEVQPAQQIIDDMVREAVEVLQRGATLVKPKAKL

pLDDT: mean 80.48, std 12.57, range [37.59, 97.75]

Foldseek 3Di:
DDDDPFDFDDDPLVVCCVPPVVVVRCVCVVVVHDPLVVVCVVCVVCVVVSDTHGDDPCVVVDDDDDPPVVVVVVVVVVVVVVVVVVVVVPDDDPDD